Protein AF-A0A853D757-F1 (afdb_monomer_lite)

Sequence (107 aa):
MKHQRNINIKTLIYTIIIGLLFSACSKTEKSSALKIENKMNKQTSKIINIDNLSVFYREAGDKNKETILLLHGFPSSSYMYSELINELSNNYHLIAPDYPGVAFPFL

Foldseek 3Di:
DDPDDPQDPVNVVVVVVVVVVVVPPDPPPPPPVVPPVLPDQDWDWDWDADPNFTKIKIKGADPVAAEDEDEDDPPDALVVCPVVCSVCRPHHIYIGIGDGPNDDPPD

pLDDT: mean 78.97, std 17.27, range [43.72, 97.94]

Radius of gyration: 29.08 Å; chains: 1; bounding box: 34×41×91 Å

Structure (mmCIF, N/CA/C/O backbone):
data_AF-A0A853D757-F1
#
_entry.id   AF-A0A853D757-F1
#
loop_
_atom_site.group_PDB
_atom_site.id
_atom_site.type_symbol
_atom_site.label_atom_id
_atom_site.label_alt_id
_atom_site.label_comp_id
_atom_site.label_asym_id
_atom_site.label_entity_id
_atom_site.label_seq_id
_atom_site.pdbx_PDB_ins_code
_atom_site.Cartn_x
_atom_site.Cartn_y
_atom_site.Cartn_z
_atom_site.occupancy
_atom_site.B_iso_or_equiv
_atom_site.auth_seq_id
_atom_site.auth_comp_id
_atom_site.auth_asym_id
_atom_site.auth_atom_id
_atom_site.pdbx_PDB_model_num
ATOM 1 N N . MET A 1 1 ? 20.378 28.011 72.218 1.00 45.28 1 MET A N 1
ATOM 2 C CA . MET A 1 1 ? 19.147 28.775 71.909 1.00 45.28 1 MET A CA 1
ATOM 3 C C . MET A 1 1 ? 18.227 27.916 71.049 1.00 45.28 1 MET A C 1
ATOM 5 O O . MET A 1 1 ? 18.522 27.712 69.880 1.00 45.28 1 MET A O 1
ATOM 9 N N . LYS A 1 2 ? 17.171 27.330 71.632 1.00 49.28 2 LYS A N 1
ATOM 10 C CA . LYS A 1 2 ? 16.198 26.494 70.907 1.00 49.28 2 LYS A CA 1
ATOM 11 C C . LYS A 1 2 ? 15.093 27.400 70.363 1.00 49.28 2 LYS A C 1
ATOM 13 O O . LYS A 1 2 ? 14.235 27.844 71.115 1.00 49.28 2 LYS A O 1
ATOM 18 N N . HIS A 1 3 ? 15.154 27.715 69.073 1.00 49.09 3 HIS A N 1
ATOM 19 C CA . HIS A 1 3 ? 14.118 28.471 68.374 1.00 49.09 3 HIS A CA 1
ATOM 20 C C . HIS A 1 3 ? 12.894 27.560 68.159 1.00 49.09 3 HIS A C 1
ATOM 22 O O . HIS A 1 3 ? 12.837 26.794 67.197 1.00 49.09 3 HIS A O 1
ATOM 28 N N . GLN A 1 4 ? 11.951 27.575 69.105 1.00 59.59 4 GLN A N 1
ATOM 29 C CA . GLN A 1 4 ? 10.665 26.883 68.980 1.00 59.59 4 GLN A CA 1
ATOM 30 C C . GLN A 1 4 ? 9.783 27.646 67.985 1.00 59.59 4 GLN A C 1
ATOM 32 O O . GLN A 1 4 ? 9.336 28.758 68.256 1.00 59.59 4 GLN A O 1
ATOM 37 N N . ARG A 1 5 ? 9.553 27.055 66.808 1.00 65.31 5 ARG A N 1
ATOM 38 C CA . ARG A 1 5 ? 8.609 27.579 65.815 1.00 65.31 5 ARG A CA 1
ATOM 39 C C . ARG A 1 5 ? 7.198 27.130 66.200 1.00 65.31 5 ARG A C 1
ATOM 41 O O . ARG A 1 5 ? 6.874 25.955 66.064 1.00 65.31 5 ARG A O 1
ATOM 48 N N . ASN A 1 6 ? 6.372 28.062 66.673 1.00 56.38 6 ASN A N 1
ATOM 49 C CA . ASN A 1 6 ? 4.945 27.834 66.907 1.00 56.38 6 ASN A CA 1
ATOM 50 C C . ASN A 1 6 ? 4.222 27.762 65.556 1.00 56.38 6 ASN A C 1
ATOM 52 O O . ASN A 1 6 ? 3.920 28.783 64.940 1.00 56.38 6 ASN A O 1
ATOM 56 N N . ILE A 1 7 ? 3.996 26.544 65.065 1.00 64.38 7 ILE A N 1
ATOM 57 C CA . ILE A 1 7 ? 3.311 26.298 63.793 1.00 64.38 7 ILE A CA 1
ATOM 58 C C . ILE A 1 7 ? 1.800 26.339 64.050 1.00 64.38 7 ILE A C 1
ATOM 60 O O . ILE A 1 7 ? 1.261 25.504 64.774 1.00 64.38 7 ILE A O 1
ATOM 64 N N . ASN A 1 8 ? 1.110 27.318 63.460 1.00 73.38 8 ASN A N 1
ATOM 65 C CA . ASN A 1 8 ? -0.342 27.444 63.567 1.00 73.38 8 ASN A CA 1
ATOM 66 C C . ASN A 1 8 ? -1.042 26.337 62.766 1.00 73.38 8 ASN A C 1
ATOM 68 O O . ASN A 1 8 ? -0.723 26.109 61.600 1.00 73.38 8 ASN A O 1
ATOM 72 N N . ILE A 1 9 ? -2.059 25.707 63.360 1.00 79.19 9 ILE A N 1
ATOM 73 C CA . ILE A 1 9 ? -2.859 24.637 62.732 1.00 79.19 9 ILE A CA 1
ATOM 74 C C . ILE A 1 9 ? -3.416 25.051 61.362 1.00 79.19 9 ILE A C 1
ATOM 76 O O . ILE A 1 9 ? -3.424 24.253 60.429 1.00 79.19 9 ILE A O 1
ATOM 80 N N . LYS A 1 10 ? -3.794 26.325 61.200 1.00 74.88 10 LYS A N 1
ATOM 81 C CA . LYS A 1 10 ? -4.239 26.871 59.909 1.00 74.88 10 LYS A CA 1
ATOM 82 C C . LYS A 1 10 ? -3.134 26.803 58.851 1.00 74.88 10 LYS A C 1
ATOM 84 O O . LYS A 1 10 ? -3.403 26.415 57.723 1.00 74.88 10 LYS A O 1
ATOM 89 N N . THR A 1 11 ? -1.893 27.120 59.220 1.00 77.12 11 THR A N 1
ATOM 90 C CA . THR A 1 11 ? -0.728 27.051 58.327 1.00 77.12 11 THR A CA 1
ATOM 91 C C . THR A 1 11 ? -0.456 25.615 57.882 1.00 77.12 11 THR A C 1
ATOM 93 O O . THR A 1 11 ? -0.200 25.395 56.704 1.00 77.12 11 THR A O 1
ATOM 96 N N . LEU A 1 12 ? -0.597 24.637 58.784 1.00 80.25 12 LEU A N 1
ATOM 97 C CA . LEU A 1 12 ? -0.429 23.216 58.462 1.00 80.25 12 LEU A CA 1
ATOM 98 C C . LEU A 1 12 ? -1.517 22.701 57.500 1.00 80.25 12 LEU A C 1
ATOM 100 O O . LEU A 1 12 ? -1.226 21.963 56.559 1.00 80.25 12 LEU A O 1
ATOM 104 N N . ILE A 1 13 ? -2.765 23.132 57.697 1.00 84.31 13 ILE A N 1
ATOM 105 C CA . ILE A 1 13 ? -3.890 22.769 56.823 1.00 84.31 13 ILE A CA 1
ATOM 106 C C . ILE A 1 13 ? -3.706 23.373 55.422 1.00 84.31 13 ILE A C 1
ATOM 108 O O . ILE A 1 13 ? -3.865 22.667 54.427 1.00 84.31 13 ILE A O 1
ATOM 112 N N . TYR A 1 14 ? -3.297 24.644 55.328 1.00 81.25 14 TYR A N 1
ATOM 113 C CA . TYR A 1 14 ? -3.050 25.304 54.040 1.00 81.25 14 TYR A CA 1
ATOM 114 C C . TYR A 1 14 ? -1.939 24.621 53.229 1.00 81.25 14 TYR A C 1
ATOM 116 O O . TYR A 1 14 ? -2.086 24.461 52.017 1.00 81.25 14 TYR A O 1
ATOM 124 N N . THR A 1 15 ? -0.862 24.156 53.874 1.00 80.12 15 THR A N 1
ATOM 125 C CA . THR A 1 15 ? 0.223 23.443 53.176 1.00 80.12 15 THR A CA 1
ATOM 126 C C . THR A 1 15 ? -0.207 22.077 52.644 1.00 80.12 15 THR A C 1
ATOM 128 O O . THR A 1 15 ? 0.232 21.677 51.568 1.00 80.12 15 THR A O 1
ATOM 131 N N . ILE A 1 16 ? -1.099 21.377 53.351 1.00 81.44 16 ILE A N 1
ATOM 132 C CA . ILE A 1 16 ? -1.622 20.074 52.912 1.00 81.44 16 ILE A CA 1
ATOM 133 C C . ILE A 1 16 ? -2.571 20.247 51.715 1.00 81.44 16 ILE A C 1
ATOM 135 O O . ILE A 1 16 ? -2.467 19.504 50.742 1.00 81.44 16 ILE A O 1
ATOM 139 N N . ILE A 1 17 ? -3.445 21.259 51.741 1.00 80.44 17 ILE A N 1
ATOM 140 C CA . ILE A 1 17 ? -4.398 21.536 50.651 1.00 80.44 17 ILE A CA 1
ATOM 141 C C . ILE A 1 17 ? -3.669 21.939 49.359 1.00 80.44 17 ILE A C 1
ATOM 143 O O . ILE A 1 17 ? -3.993 21.429 48.288 1.00 80.44 17 ILE A O 1
ATOM 147 N N . ILE A 1 18 ? -2.649 22.801 49.453 1.00 76.62 18 ILE A N 1
ATOM 148 C CA . ILE A 1 18 ? -1.829 23.211 48.300 1.00 76.62 18 ILE A CA 1
ATOM 149 C C . ILE A 1 18 ? -1.056 22.021 47.709 1.00 76.62 18 ILE A C 1
ATOM 151 O O . ILE A 1 18 ? -1.006 21.875 46.489 1.00 76.62 18 ILE A O 1
ATOM 155 N N . GLY A 1 19 ? -0.506 21.139 48.553 1.00 70.12 19 GLY A N 1
ATOM 156 C CA . GLY A 1 19 ? 0.176 19.921 48.103 1.00 70.12 19 GLY A CA 1
ATOM 157 C C . GLY A 1 19 ? -0.756 18.922 47.407 1.00 70.12 19 GLY A C 1
ATOM 158 O O . GLY A 1 19 ? -0.379 18.331 46.396 1.00 70.12 19 GLY A O 1
ATOM 159 N N . LEU A 1 20 ? -1.994 18.776 47.893 1.00 71.56 20 LEU A N 1
ATOM 160 C CA . LEU A 1 20 ? -3.010 17.915 47.276 1.00 71.56 20 LEU A CA 1
ATOM 161 C C . LEU A 1 20 ? -3.492 18.456 45.920 1.00 71.56 20 LEU A C 1
ATOM 163 O O . LEU A 1 20 ? -3.677 17.677 44.987 1.00 71.56 20 LEU A O 1
ATOM 167 N N . LEU A 1 21 ? -3.629 19.778 45.778 1.00 66.00 21 LEU A N 1
ATOM 168 C CA . LEU A 1 21 ? -3.995 20.426 44.511 1.00 66.00 21 LEU A CA 1
ATOM 169 C C . LEU A 1 21 ? -2.894 20.300 43.447 1.00 66.00 21 LEU A C 1
ATOM 171 O O . LEU A 1 21 ? -3.201 20.104 42.272 1.00 66.00 21 LEU A O 1
ATOM 175 N N . PHE A 1 22 ? -1.620 20.337 43.849 1.00 63.88 22 PHE A N 1
ATOM 176 C CA . PHE A 1 22 ? -0.487 20.150 42.934 1.00 63.88 22 PHE A CA 1
ATOM 177 C C . PHE A 1 22 ? -0.390 18.721 42.371 1.00 63.88 22 PHE A C 1
ATOM 179 O O . PHE A 1 22 ? 0.128 18.524 41.276 1.00 63.88 22 PHE A O 1
ATOM 186 N N . SER A 1 23 ? -0.918 17.719 43.084 1.00 58.12 23 SER A N 1
ATOM 187 C CA . SER A 1 23 ? -0.889 16.317 42.641 1.00 58.12 23 SER A CA 1
ATOM 188 C C . SER A 1 23 ? -1.988 15.971 41.619 1.00 58.12 23 SER A C 1
ATOM 190 O O . SER A 1 23 ? -1.921 14.928 40.971 1.00 58.12 23 SER A O 1
ATOM 192 N N . ALA A 1 24 ? -2.977 16.850 41.416 1.00 59.09 24 ALA A N 1
ATOM 193 C CA . ALA A 1 24 ? -4.118 16.602 40.529 1.00 59.09 24 ALA A CA 1
ATOM 194 C C . ALA A 1 24 ? -3.945 17.114 39.082 1.00 59.09 24 ALA A C 1
ATOM 196 O O . ALA A 1 24 ? -4.882 17.026 38.291 1.00 59.09 24 ALA A O 1
ATOM 197 N N . CYS A 1 25 ? -2.768 17.613 38.691 1.00 56.06 25 CYS A N 1
ATOM 198 C CA . CYS A 1 25 ? -2.519 18.064 37.321 1.00 56.06 25 CYS A CA 1
ATOM 199 C C . CYS A 1 25 ? -1.163 17.564 36.810 1.00 56.06 25 CYS A C 1
ATOM 201 O O . CYS A 1 25 ? -0.129 18.167 37.079 1.00 56.06 25 CYS A O 1
ATOM 203 N N . SER A 1 26 ? -1.183 16.414 36.123 1.00 55.91 26 SER A N 1
ATOM 204 C CA . SER A 1 26 ? -0.251 15.98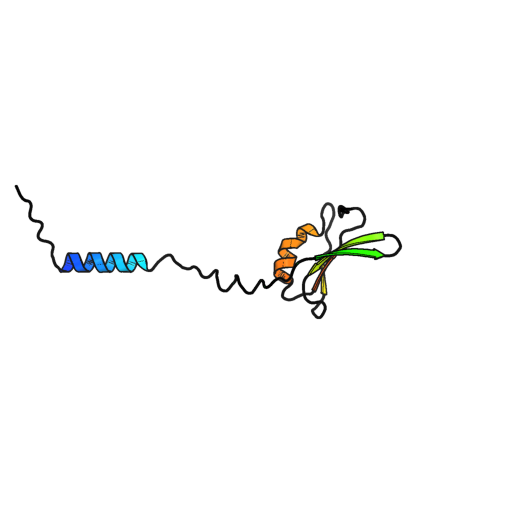1 35.051 1.00 55.91 26 SER A CA 1
ATOM 205 C C . SER A 1 26 ? -0.247 14.456 34.864 1.00 55.91 26 SER A C 1
ATOM 207 O O . SER A 1 26 ? 0.799 13.829 34.754 1.00 55.91 26 SER A O 1
ATOM 209 N N . LYS A 1 27 ? -1.426 13.827 34.788 1.00 52.91 27 LYS A N 1
ATOM 210 C CA . LYS A 1 27 ? -1.568 12.489 34.186 1.00 52.91 27 LYS A CA 1
ATOM 211 C C . LYS A 1 27 ? -2.827 12.417 33.335 1.00 52.91 27 LYS A C 1
ATOM 213 O O . LYS A 1 27 ? -3.747 11.653 33.596 1.00 52.91 27 LYS A O 1
ATOM 218 N N . THR A 1 28 ? -2.866 13.224 32.281 1.00 49.66 28 THR A N 1
ATOM 219 C CA . THR A 1 28 ? -3.688 12.921 31.106 1.00 49.66 28 THR A CA 1
ATOM 220 C C . THR A 1 28 ? -2.941 11.917 30.234 1.00 49.66 28 THR A C 1
ATOM 222 O O . THR A 1 28 ? -2.476 12.243 29.149 1.00 49.66 28 THR A O 1
ATOM 225 N N . GLU A 1 29 ? -2.834 10.674 30.700 1.00 58.16 29 GLU A N 1
ATOM 226 C CA . GLU A 1 29 ? -2.532 9.530 29.835 1.00 58.16 29 GLU A CA 1
ATOM 227 C C . GLU A 1 29 ? -3.848 8.979 29.272 1.00 58.16 29 GLU A C 1
ATOM 229 O O . GLU A 1 29 ? -4.273 7.864 29.564 1.00 58.16 29 GLU A O 1
ATOM 234 N N . LYS A 1 30 ? -4.528 9.765 28.434 1.00 50.03 30 LYS A N 1
ATOM 235 C CA . LYS A 1 30 ? -5.494 9.189 27.490 1.00 50.03 30 LYS A CA 1
ATOM 236 C C . LYS A 1 30 ? -4.732 8.758 26.234 1.00 50.03 30 LYS A C 1
ATOM 238 O O . LYS A 1 30 ? -4.854 9.377 25.190 1.00 50.03 30 LYS A O 1
ATOM 243 N N . SER A 1 31 ? -3.912 7.713 26.359 1.00 55.22 31 SER A N 1
ATOM 244 C CA . SER A 1 31 ? -3.244 7.043 25.225 1.00 55.22 31 SER A CA 1
ATOM 245 C C . SER A 1 31 ? -3.114 5.529 25.450 1.00 55.22 31 SER A C 1
ATOM 247 O O . SER A 1 31 ? -2.106 4.893 25.153 1.00 55.22 31 SER A O 1
ATOM 249 N N . SER A 1 32 ? -4.145 4.926 26.038 1.00 52.50 32 SER A N 1
ATOM 250 C CA . SER A 1 32 ? -4.237 3.470 26.222 1.00 52.50 32 SER A CA 1
ATOM 251 C C . SER A 1 32 ? -5.476 2.878 25.547 1.00 52.50 32 SER A C 1
ATOM 253 O O . SER A 1 32 ? -5.404 1.770 25.026 1.00 52.50 32 SER A O 1
ATOM 255 N N . ALA A 1 33 ? -6.568 3.644 25.421 1.00 55.00 33 ALA A N 1
ATOM 256 C CA . ALA A 1 33 ? -7.753 3.232 24.660 1.00 55.00 33 ALA A CA 1
ATOM 257 C C . ALA A 1 33 ? -7.584 3.355 23.127 1.00 55.00 33 ALA A C 1
ATOM 259 O O . ALA A 1 33 ? -8.202 2.598 22.393 1.00 55.00 33 ALA A O 1
ATOM 260 N N . LEU A 1 34 ? -6.682 4.220 22.636 1.00 50.12 34 LEU A N 1
ATOM 261 C CA . LEU A 1 34 ? -6.303 4.324 21.210 1.00 50.12 34 LEU A CA 1
ATOM 262 C C . LEU A 1 34 ? -5.175 3.355 20.799 1.00 50.12 34 LEU A C 1
ATOM 264 O O . LEU A 1 34 ? -4.709 3.384 19.665 1.00 50.12 34 LEU A O 1
ATOM 268 N N . LYS A 1 35 ? -4.712 2.490 21.713 1.00 48.19 35 LYS A N 1
ATOM 269 C CA . LYS A 1 35 ? -3.610 1.545 21.465 1.00 48.19 35 LYS A CA 1
ATOM 270 C C . LYS A 1 35 ? -4.080 0.111 21.192 1.00 48.19 35 LYS A C 1
ATOM 272 O O . LYS A 1 35 ? -3.274 -0.720 20.788 1.00 48.19 35 LYS A O 1
ATOM 277 N N . ILE A 1 36 ? -5.369 -0.182 21.386 1.00 57.47 36 ILE A N 1
ATOM 278 C CA . ILE A 1 36 ? -5.934 -1.536 21.235 1.00 57.47 36 ILE A CA 1
ATOM 279 C C . ILE A 1 36 ? -6.803 -1.678 19.969 1.00 57.47 36 ILE A C 1
ATOM 281 O O . ILE A 1 36 ? -7.015 -2.796 19.507 1.00 57.47 36 ILE A O 1
ATOM 285 N N . GLU A 1 37 ? -7.215 -0.581 19.324 1.00 50.91 37 GLU A N 1
ATOM 286 C CA . GLU A 1 37 ? -8.007 -0.648 18.082 1.00 50.91 37 GLU A CA 1
ATOM 287 C C . GLU A 1 37 ? -7.171 -0.658 16.788 1.00 50.91 37 GLU A C 1
ATOM 289 O O . GLU A 1 37 ? -7.676 -1.031 15.733 1.00 50.91 37 GLU A O 1
ATOM 294 N N . ASN A 1 38 ? -5.853 -0.430 16.861 1.00 53.62 38 ASN A N 1
ATOM 295 C CA . ASN A 1 38 ? -4.915 -0.817 15.793 1.00 53.62 38 ASN A CA 1
ATOM 296 C C . ASN A 1 38 ? -4.667 -2.332 15.823 1.00 53.62 38 ASN A C 1
ATOM 298 O O . ASN A 1 38 ? -3.536 -2.823 15.874 1.00 53.62 38 ASN A O 1
ATOM 302 N N . LYS A 1 39 ? -5.755 -3.099 15.820 1.00 48.72 39 LYS A N 1
ATOM 303 C CA . LYS A 1 39 ? -5.751 -4.541 15.646 1.00 48.72 39 LYS A CA 1
ATOM 304 C C . LYS A 1 39 ? -5.385 -4.839 14.191 1.00 48.72 39 LYS A C 1
ATOM 306 O O . LYS A 1 39 ? -6.242 -5.092 13.363 1.00 48.72 39 LYS A O 1
ATOM 311 N N . MET A 1 40 ? -4.082 -4.803 13.915 1.00 56.53 40 MET A N 1
ATOM 312 C CA . MET A 1 40 ? -3.389 -5.548 12.859 1.00 56.53 40 MET A CA 1
ATOM 313 C C . MET A 1 40 ? -4.081 -5.557 11.486 1.00 56.53 40 MET A C 1
ATOM 315 O O . MET A 1 40 ? -4.220 -6.619 10.880 1.00 56.53 40 MET A O 1
ATOM 319 N N . ASN A 1 41 ? -4.420 -4.394 10.928 1.00 63.50 41 ASN A N 1
ATOM 320 C CA . ASN A 1 41 ? -4.523 -4.291 9.472 1.00 63.50 41 ASN A CA 1
ATOM 321 C C . ASN A 1 41 ? -3.109 -4.271 8.897 1.00 63.50 41 ASN A C 1
ATOM 323 O O . ASN A 1 41 ? -2.538 -3.238 8.558 1.00 63.50 41 ASN A O 1
ATOM 327 N N . LYS A 1 42 ? -2.497 -5.457 8.903 1.00 80.56 42 LYS A N 1
ATOM 328 C CA . LYS A 1 42 ? -1.119 -5.655 8.484 1.00 80.56 42 LYS A CA 1
ATOM 329 C C . LYS A 1 42 ? -1.023 -5.332 7.000 1.00 80.56 42 LYS A C 1
ATOM 331 O O . LYS A 1 42 ? -1.552 -6.064 6.169 1.00 80.56 42 LYS A O 1
ATOM 336 N N . GLN A 1 43 ? -0.301 -4.264 6.687 1.00 90.81 43 GLN A N 1
ATOM 337 C CA . GLN A 1 43 ? 0.142 -3.987 5.333 1.00 90.81 43 GLN A CA 1
ATOM 338 C C . GLN A 1 43 ? 0.947 -5.184 4.817 1.00 90.81 43 GLN A C 1
ATOM 340 O O . GLN A 1 43 ? 1.907 -5.636 5.448 1.00 90.81 43 GLN A O 1
ATOM 345 N N . THR A 1 44 ? 0.537 -5.710 3.670 1.00 93.38 44 THR A N 1
ATOM 346 C CA . THR A 1 44 ? 1.209 -6.823 3.000 1.00 93.38 44 THR A CA 1
ATOM 347 C C . THR A 1 44 ? 1.832 -6.342 1.706 1.00 93.38 44 THR A C 1
ATOM 349 O O . THR A 1 44 ? 1.236 -5.552 0.984 1.00 93.38 44 THR A O 1
ATOM 352 N N . SER A 1 45 ? 3.036 -6.820 1.424 1.00 93.31 45 SER A N 1
ATOM 353 C CA . SER A 1 45 ? 3.706 -6.623 0.144 1.00 93.31 45 SER A CA 1
ATOM 354 C C . SER A 1 45 ? 3.474 -7.858 -0.716 1.00 93.31 45 SER A C 1
ATOM 356 O O . SER A 1 45 ? 3.675 -8.978 -0.241 1.00 93.31 45 SER A O 1
ATOM 358 N N . LYS A 1 46 ? 3.028 -7.667 -1.953 1.00 93.44 46 LYS A N 1
ATOM 359 C CA . LYS A 1 46 ? 2.667 -8.735 -2.887 1.00 93.44 46 LYS A CA 1
ATOM 360 C C . LYS A 1 46 ? 3.247 -8.445 -4.266 1.00 93.44 46 LYS A C 1
ATOM 362 O O . LYS A 1 46 ? 3.582 -7.308 -4.581 1.00 93.44 46 LYS A O 1
ATOM 367 N N . ILE A 1 47 ? 3.357 -9.489 -5.079 1.00 93.25 47 ILE A N 1
ATOM 368 C CA . ILE A 1 47 ? 3.749 -9.401 -6.486 1.00 93.25 47 ILE A CA 1
ATOM 369 C C . ILE A 1 47 ? 2.681 -10.124 -7.302 1.00 93.25 47 ILE A C 1
ATOM 371 O O . ILE A 1 47 ? 2.265 -11.224 -6.936 1.00 93.25 47 ILE A O 1
ATOM 375 N N . ILE A 1 48 ? 2.242 -9.508 -8.396 1.00 93.56 48 ILE A N 1
ATOM 376 C CA . ILE A 1 48 ? 1.356 -10.122 -9.385 1.00 93.56 48 ILE A CA 1
ATOM 377 C C . ILE A 1 48 ? 2.023 -10.094 -10.758 1.00 93.56 48 ILE A C 1
ATOM 379 O O . ILE A 1 48 ? 2.703 -9.131 -11.100 1.00 93.56 48 ILE A O 1
ATOM 383 N N . ASN A 1 49 ? 1.835 -11.158 -11.537 1.00 93.44 49 ASN A N 1
AT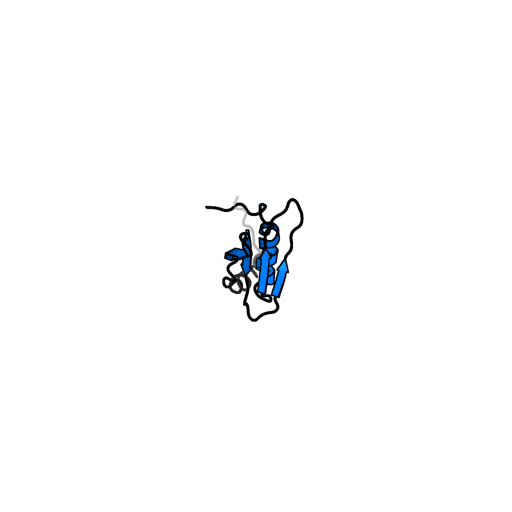OM 384 C CA . ASN A 1 49 ? 2.321 -11.235 -12.910 1.00 93.44 49 ASN A CA 1
ATOM 385 C C . ASN A 1 49 ? 1.183 -10.892 -13.879 1.00 93.44 49 ASN A C 1
ATOM 387 O O . ASN A 1 49 ? 0.135 -11.536 -13.838 1.00 93.44 49 ASN A O 1
ATOM 391 N N . ILE A 1 50 ? 1.397 -9.893 -14.736 1.00 91.75 50 ILE A N 1
ATOM 392 C CA . ILE A 1 50 ? 0.450 -9.421 -15.757 1.00 91.75 50 ILE A CA 1
ATOM 393 C C . ILE A 1 50 ? 1.231 -9.261 -17.060 1.00 91.75 50 ILE A C 1
ATOM 395 O O . ILE A 1 50 ? 2.200 -8.513 -17.080 1.00 91.75 50 ILE A O 1
ATOM 399 N N . ASP A 1 51 ? 0.849 -9.965 -18.127 1.00 90.44 51 ASP A N 1
ATOM 400 C CA . ASP A 1 51 ? 1.453 -9.834 -19.466 1.00 90.44 51 ASP A CA 1
ATOM 401 C C . ASP A 1 51 ? 2.998 -9.815 -19.462 1.00 90.44 51 ASP A C 1
ATOM 403 O O . ASP A 1 51 ? 3.645 -8.970 -20.078 1.00 90.44 51 ASP A O 1
ATOM 407 N N . ASN A 1 52 ? 3.593 -10.769 -18.735 1.00 88.06 52 ASN A N 1
ATOM 408 C CA . ASN A 1 52 ? 5.040 -10.944 -18.523 1.00 88.06 52 ASN A CA 1
ATOM 409 C C . ASN A 1 52 ? 5.728 -9.858 -17.672 1.00 88.06 52 ASN A C 1
ATOM 411 O O . ASN A 1 52 ? 6.956 -9.823 -17.597 1.00 88.06 52 ASN A O 1
ATOM 415 N N . LEU A 1 53 ? 4.962 -9.005 -16.9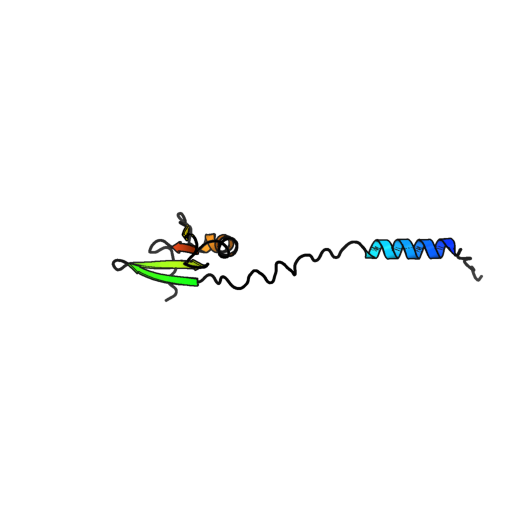93 1.00 89.62 53 LEU A N 1
ATOM 416 C CA . LEU A 1 53 ? 5.456 -8.010 -16.046 1.00 89.62 53 LEU A CA 1
ATOM 417 C C . LEU A 1 53 ? 5.145 -8.437 -14.612 1.00 89.62 53 LEU A C 1
ATOM 419 O O . LEU A 1 53 ? 3.993 -8.697 -14.267 1.00 89.62 53 LEU A O 1
ATOM 423 N N . SER A 1 54 ? 6.169 -8.461 -13.761 1.00 89.81 54 SER A N 1
ATOM 424 C CA . SER A 1 54 ? 5.999 -8.609 -12.314 1.00 89.81 54 SER A CA 1
ATOM 425 C C . SER A 1 54 ? 5.770 -7.235 -11.690 1.00 89.81 54 SER A C 1
ATOM 427 O O . SER A 1 54 ? 6.665 -6.389 -11.685 1.00 89.81 54 SER A O 1
ATOM 429 N N . VAL A 1 55 ? 4.569 -7.012 -11.162 1.00 90.81 55 VAL A N 1
ATOM 430 C CA . VAL A 1 55 ? 4.163 -5.761 -10.516 1.00 90.81 55 VAL A CA 1
ATOM 431 C C . VAL A 1 55 ? 4.124 -5.977 -9.012 1.00 90.81 55 VAL A C 1
ATOM 433 O O . VAL A 1 55 ? 3.330 -6.771 -8.504 1.00 90.81 55 VAL A O 1
ATOM 43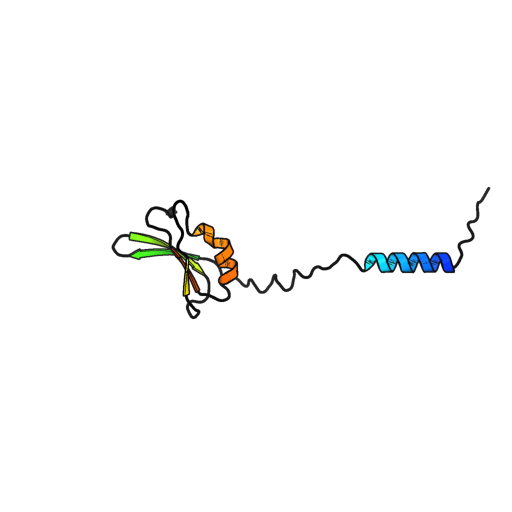6 N N . PHE A 1 56 ? 4.989 -5.269 -8.293 1.00 92.88 56 PHE A N 1
ATOM 437 C CA . PHE A 1 56 ? 4.937 -5.206 -6.839 1.00 92.88 56 PHE A CA 1
ATOM 438 C C . PHE A 1 56 ? 3.826 -4.253 -6.400 1.00 92.88 56 PHE A C 1
ATOM 440 O O . PHE A 1 56 ? 3.636 -3.192 -6.993 1.00 92.88 56 PHE A O 1
ATOM 447 N N . TYR A 1 57 ? 3.112 -4.601 -5.337 1.00 94.81 57 TYR A N 1
ATOM 448 C CA . TYR A 1 57 ? 2.126 -3.719 -4.736 1.00 94.81 57 TYR A CA 1
ATOM 449 C C . TYR A 1 57 ? 1.971 -3.975 -3.237 1.00 94.81 57 TYR A C 1
ATOM 451 O O . TYR A 1 57 ? 2.195 -5.081 -2.739 1.00 94.81 57 TYR A O 1
ATOM 459 N N . ARG A 1 58 ? 1.562 -2.939 -2.505 1.00 94.62 58 ARG A N 1
ATOM 460 C CA . ARG A 1 58 ? 1.145 -3.042 -1.102 1.00 94.62 58 ARG A CA 1
ATOM 461 C C . ARG A 1 58 ? -0.371 -3.144 -1.020 1.00 94.62 58 ARG A C 1
ATOM 463 O O . ARG A 1 58 ? -1.074 -2.421 -1.718 1.00 94.62 58 ARG A O 1
ATOM 470 N N . GLU A 1 59 ? -0.857 -4.017 -0.148 1.00 96.00 59 GLU A N 1
ATOM 471 C CA . GLU A 1 59 ? -2.282 -4.254 0.087 1.00 96.00 59 GLU A CA 1
ATOM 472 C C . GLU A 1 59 ? -2.581 -4.229 1.589 1.00 96.00 59 GLU A C 1
ATOM 474 O O . GLU A 1 59 ? -1.848 -4.838 2.380 1.00 96.00 59 GLU A O 1
ATOM 479 N N . ALA A 1 60 ? -3.651 -3.539 1.983 1.00 96.50 60 ALA A N 1
ATOM 480 C CA . ALA A 1 60 ? -4.143 -3.508 3.359 1.00 96.50 60 ALA A CA 1
ATOM 481 C C . ALA A 1 60 ? -5.662 -3.291 3.409 1.00 96.50 60 ALA A C 1
ATOM 483 O O . ALA A 1 60 ? -6.263 -2.799 2.455 1.00 96.50 60 ALA A O 1
ATOM 484 N N . GLY A 1 61 ? -6.262 -3.609 4.556 1.00 94.88 61 GLY A N 1
ATOM 485 C CA . GLY A 1 61 ? -7.698 -3.467 4.784 1.00 94.88 61 GLY A CA 1
ATOM 486 C C . GLY A 1 61 ? -8.527 -4.641 4.261 1.00 94.88 61 GLY A C 1
ATOM 487 O O . GLY A 1 61 ? -8.012 -5.611 3.702 1.00 94.88 61 GLY A O 1
ATOM 488 N N . ASP A 1 62 ? -9.834 -4.572 4.499 1.00 94.88 62 ASP A N 1
ATOM 489 C CA . ASP A 1 62 ? -10.792 -5.623 4.140 1.00 94.88 62 ASP A CA 1
ATOM 490 C C . ASP A 1 62 ? -11.233 -5.479 2.681 1.00 94.88 62 ASP A C 1
ATOM 492 O O . ASP A 1 62 ? -11.830 -4.468 2.323 1.00 94.88 62 ASP A O 1
ATOM 496 N N . LYS A 1 63 ? -11.008 -6.516 1.866 1.00 95.38 63 LYS A N 1
ATOM 497 C CA . LYS A 1 63 ? -11.372 -6.582 0.438 1.00 95.38 63 LYS A CA 1
ATOM 498 C C . LYS A 1 63 ? -12.854 -6.345 0.140 1.00 95.38 63 LYS A C 1
ATOM 500 O O . LYS A 1 63 ? -13.190 -6.058 -1.003 1.00 95.38 63 LYS A O 1
ATOM 505 N N . ASN A 1 64 ? -13.731 -6.494 1.132 1.00 96.19 64 ASN A N 1
ATOM 506 C CA . ASN A 1 64 ? -15.164 -6.238 0.986 1.00 96.19 64 ASN A CA 1
ATOM 507 C C . ASN A 1 64 ? -15.531 -4.752 1.152 1.00 96.19 64 ASN A C 1
ATOM 509 O O . ASN A 1 64 ? -16.692 -4.390 0.967 1.00 96.19 64 ASN A O 1
ATOM 513 N N . LYS A 1 65 ? -14.572 -3.895 1.528 1.00 96.12 65 LYS A N 1
ATOM 514 C CA . LYS A 1 65 ? -14.752 -2.442 1.636 1.00 96.12 65 LYS A CA 1
ATOM 515 C C . LYS A 1 65 ? -14.419 -1.749 0.318 1.00 96.12 65 LYS A C 1
ATOM 517 O O . LYS A 1 65 ? -13.831 -2.334 -0.592 1.00 96.12 65 LYS A O 1
ATOM 522 N N . GLU A 1 66 ? -14.788 -0.475 0.230 1.00 97.94 66 GLU A N 1
ATOM 523 C CA . GLU A 1 66 ? -14.448 0.366 -0.915 1.00 97.94 66 GLU A CA 1
ATOM 524 C C . GLU A 1 66 ? -12.932 0.372 -1.152 1.00 97.94 66 GLU A C 1
ATOM 526 O O . GLU A 1 66 ? -12.142 0.517 -0.213 1.00 97.94 66 GLU A O 1
ATOM 531 N N . THR A 1 67 ? -12.537 0.158 -2.410 1.00 97.88 67 THR A N 1
ATOM 532 C CA . THR A 1 67 ? -11.130 0.043 -2.795 1.00 97.88 67 THR A CA 1
ATOM 533 C C . THR A 1 67 ? -10.591 1.379 -3.280 1.00 97.88 67 THR A C 1
ATOM 535 O O . THR A 1 67 ? -11.096 1.940 -4.249 1.00 97.88 67 THR A O 1
ATOM 538 N N . ILE A 1 68 ? -9.515 1.842 -2.649 1.00 97.81 68 ILE A N 1
ATOM 539 C CA . ILE A 1 68 ? -8.769 3.033 -3.046 1.00 97.81 68 ILE A CA 1
ATOM 540 C C . ILE A 1 68 ? -7.424 2.601 -3.637 1.00 97.81 68 ILE A C 1
ATOM 542 O O . ILE A 1 68 ? -6.646 1.874 -3.010 1.00 97.81 68 ILE A O 1
ATOM 546 N N . LEU A 1 69 ? -7.146 3.086 -4.848 1.00 97.00 69 LEU A N 1
ATOM 547 C CA . LEU A 1 69 ? -5.878 2.896 -5.544 1.00 97.00 69 LEU A CA 1
ATOM 548 C C . LEU A 1 69 ? -4.956 4.094 -5.287 1.00 97.00 69 LEU A C 1
ATOM 550 O O . LEU A 1 69 ? -5.303 5.231 -5.601 1.00 97.00 69 LEU A O 1
ATOM 554 N N . LEU A 1 70 ? -3.774 3.835 -4.735 1.00 96.06 70 LEU A N 1
ATOM 555 C CA . LEU A 1 70 ? -2.782 4.852 -4.395 1.00 96.06 70 LEU A CA 1
ATOM 556 C C . LEU A 1 70 ? -1.648 4.831 -5.424 1.00 96.06 70 LEU A C 1
ATOM 558 O O . LEU A 1 70 ? -0.804 3.936 -5.410 1.00 96.06 70 LEU A O 1
ATOM 562 N N . LEU A 1 71 ? -1.641 5.814 -6.326 1.00 94.56 71 LEU A N 1
ATOM 563 C CA . LEU A 1 71 ? -0.669 5.921 -7.415 1.00 94.56 71 LEU A CA 1
ATOM 564 C C . LEU A 1 71 ? 0.402 6.959 -7.091 1.00 94.56 71 LEU A C 1
ATOM 566 O O . LEU A 1 71 ? 0.108 8.149 -6.981 1.00 94.56 71 LEU A O 1
ATOM 570 N N . HIS A 1 72 ? 1.649 6.511 -6.979 1.00 91.12 72 HIS A N 1
ATOM 571 C CA . HIS A 1 72 ? 2.781 7.400 -6.748 1.00 91.12 72 HIS A CA 1
ATOM 572 C C . HIS A 1 72 ? 3.276 8.047 -8.060 1.00 91.12 72 HIS A C 1
ATOM 574 O O . HIS A 1 72 ? 3.017 7.563 -9.165 1.00 91.12 72 HIS A O 1
ATOM 580 N N . GLY A 1 73 ? 4.012 9.155 -7.936 1.00 87.12 73 GLY A N 1
ATOM 581 C CA . GLY A 1 73 ? 4.732 9.798 -9.043 1.00 87.12 73 GLY A CA 1
ATOM 582 C C . GLY A 1 73 ? 6.192 9.339 -9.153 1.00 87.12 73 GLY A C 1
ATOM 583 O O . GLY A 1 73 ? 6.641 8.453 -8.426 1.00 87.12 73 GLY A O 1
ATOM 584 N N . PHE A 1 74 ? 6.966 9.970 -10.036 1.00 82.00 74 PHE A N 1
ATOM 585 C CA . PHE A 1 74 ? 8.423 9.804 -10.097 1.00 82.00 74 PHE A CA 1
ATOM 586 C C . PHE A 1 74 ? 9.123 10.997 -9.420 1.00 82.00 74 PHE A C 1
ATOM 588 O O . PHE A 1 74 ? 8.696 12.128 -9.664 1.00 82.00 74 PHE A O 1
ATOM 595 N N . PRO A 1 75 ? 10.193 10.803 -8.619 1.00 81.50 75 PRO A N 1
ATOM 596 C CA . PRO A 1 75 ? 10.850 9.550 -8.225 1.00 81.50 75 PRO A CA 1
ATOM 597 C C . PRO A 1 75 ? 10.362 9.054 -6.847 1.00 81.50 75 PRO A C 1
ATOM 599 O O . PRO A 1 75 ? 10.977 9.328 -5.819 1.00 81.50 75 PRO A O 1
ATOM 602 N N . SER A 1 76 ? 9.238 8.340 -6.803 1.00 85.94 76 SER A N 1
ATOM 603 C CA . SER A 1 76 ? 8.646 7.807 -5.566 1.00 85.94 76 SER A CA 1
ATOM 604 C C . SER A 1 76 ? 8.329 6.313 -5.706 1.00 85.94 76 SER A C 1
ATOM 606 O O . SER A 1 76 ? 8.492 5.755 -6.786 1.00 85.94 76 SER A O 1
ATOM 608 N N . SER A 1 77 ? 7.904 5.677 -4.612 1.00 89.81 77 SER A N 1
ATOM 609 C CA . SER A 1 77 ? 7.359 4.319 -4.563 1.00 89.81 77 SER A CA 1
ATOM 610 C C . SER A 1 77 ? 6.149 4.261 -3.628 1.00 89.81 77 SER A C 1
ATOM 612 O O . SER A 1 77 ? 5.928 5.144 -2.792 1.00 89.81 77 SER A O 1
ATOM 614 N N . SER A 1 78 ? 5.421 3.155 -3.699 1.00 90.50 78 SER A N 1
ATOM 615 C CA . SER A 1 78 ? 4.335 2.718 -2.826 1.00 90.50 78 SER A CA 1
ATOM 616 C C . SER A 1 78 ? 4.671 2.822 -1.333 1.00 90.50 78 SER A C 1
ATOM 618 O O . SER A 1 78 ? 3.771 2.953 -0.501 1.00 90.50 78 SER A O 1
ATOM 620 N N . TYR A 1 79 ? 5.962 2.819 -0.976 1.00 89.75 79 TYR A N 1
ATOM 621 C CA . TYR A 1 79 ? 6.427 3.040 0.390 1.00 89.75 79 TYR A CA 1
ATOM 622 C C . TYR A 1 79 ? 5.978 4.388 0.968 1.00 89.75 79 TYR A C 1
ATOM 624 O O . TYR A 1 79 ? 5.669 4.445 2.159 1.00 89.75 79 TYR A O 1
ATOM 632 N N . MET A 1 80 ? 5.877 5.444 0.150 1.00 91.19 80 MET A N 1
ATOM 633 C CA . MET A 1 80 ? 5.433 6.768 0.613 1.00 91.19 80 MET A CA 1
ATOM 634 C C . MET A 1 80 ? 4.026 6.753 1.214 1.00 91.19 80 MET A C 1
ATOM 636 O O . MET A 1 80 ? 3.701 7.605 2.033 1.00 91.19 80 MET A O 1
ATOM 640 N N . TYR A 1 81 ? 3.209 5.764 0.859 1.00 93.69 81 TYR A N 1
ATOM 641 C CA . TYR A 1 81 ? 1.866 5.616 1.399 1.00 93.69 81 TYR A CA 1
ATOM 642 C C . TYR A 1 81 ? 1.800 4.781 2.676 1.00 93.69 81 TYR A C 1
ATOM 644 O O . TYR A 1 81 ? 0.703 4.532 3.148 1.00 93.69 81 TYR A O 1
ATOM 652 N N . SER A 1 82 ? 2.913 4.325 3.258 1.00 91.44 82 SER A N 1
ATOM 653 C CA . SER A 1 82 ? 2.858 3.393 4.400 1.00 91.44 82 SER A CA 1
ATOM 654 C C . SER A 1 82 ? 2.106 3.966 5.608 1.00 91.44 82 SER A C 1
ATOM 656 O O . SER A 1 82 ? 1.282 3.269 6.194 1.00 91.44 82 SER A O 1
ATOM 658 N N . GLU A 1 83 ? 2.325 5.240 5.946 1.00 91.69 83 GLU A N 1
ATOM 659 C CA . GLU A 1 83 ? 1.589 5.910 7.029 1.00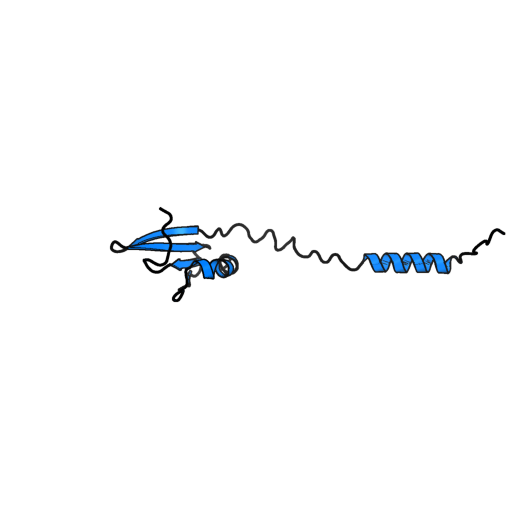 91.69 83 GLU A CA 1
ATOM 660 C C . GLU A 1 83 ? 0.107 6.080 6.679 1.00 91.69 83 GLU A C 1
ATOM 662 O O . GLU A 1 83 ? -0.756 5.644 7.439 1.00 91.69 83 GLU A O 1
ATOM 667 N N . LEU A 1 84 ? -0.186 6.592 5.479 1.00 93.12 84 LEU A N 1
ATOM 668 C CA . LEU A 1 84 ? -1.555 6.742 4.979 1.00 93.12 84 LEU A CA 1
ATOM 669 C C . LEU A 1 84 ? -2.312 5.405 4.962 1.00 93.12 84 LEU A C 1
ATOM 671 O O . LEU A 1 84 ? -3.491 5.337 5.304 1.00 93.12 84 LEU A O 1
ATOM 675 N N . ILE A 1 85 ? -1.626 4.327 4.582 1.00 94.62 85 ILE A N 1
ATOM 676 C CA . ILE A 1 85 ? -2.189 2.984 4.546 1.00 94.62 85 ILE A CA 1
ATOM 677 C C . ILE A 1 85 ? -2.576 2.534 5.951 1.00 94.62 85 ILE A C 1
ATOM 679 O O . ILE A 1 85 ? -3.672 2.007 6.143 1.00 94.62 85 ILE A O 1
ATOM 683 N N . ASN A 1 86 ? -1.714 2.773 6.938 1.00 92.06 86 ASN A N 1
ATOM 684 C CA . ASN A 1 86 ? -2.012 2.427 8.323 1.00 92.06 86 ASN A CA 1
ATOM 685 C C . ASN A 1 86 ? -3.247 3.181 8.835 1.00 92.06 86 ASN A C 1
ATOM 687 O O . ASN A 1 86 ? -4.105 2.562 9.461 1.00 92.06 86 ASN A O 1
ATOM 691 N N . GLU A 1 87 ? -3.380 4.470 8.518 1.00 92.94 87 GLU A N 1
ATOM 692 C CA . GLU A 1 87 ? -4.511 5.293 8.967 1.00 92.94 87 GLU A CA 1
ATOM 693 C C . GLU A 1 87 ? -5.841 4.920 8.295 1.00 92.94 87 GLU A C 1
ATOM 695 O O . GLU A 1 87 ? -6.889 4.924 8.943 1.00 92.94 87 GLU A O 1
ATOM 700 N N . LEU A 1 88 ? -5.820 4.568 7.006 1.00 94.81 88 LEU A N 1
ATOM 701 C CA . LEU A 1 88 ? -7.040 4.339 6.225 1.00 94.81 88 LEU A CA 1
ATOM 702 C C . LEU A 1 88 ? -7.483 2.870 6.152 1.00 94.81 88 LEU A C 1
ATOM 704 O O . LEU A 1 88 ? -8.649 2.602 5.851 1.00 94.81 88 LEU A O 1
ATOM 708 N N . SER A 1 89 ? -6.601 1.913 6.456 1.00 95.06 89 SER A N 1
ATOM 709 C CA . SER A 1 89 ? -6.870 0.469 6.297 1.00 95.06 89 SER A CA 1
ATOM 710 C C . SER A 1 89 ? -8.038 -0.063 7.135 1.00 95.06 89 SER A C 1
ATOM 712 O O . SER A 1 89 ? -8.646 -1.077 6.791 1.00 95.06 89 SER A O 1
ATOM 714 N N . ASN A 1 90 ? -8.404 0.633 8.214 1.00 93.69 90 ASN A N 1
ATOM 715 C CA . ASN A 1 90 ? -9.577 0.287 9.016 1.00 93.69 90 ASN A CA 1
ATOM 716 C C . ASN A 1 90 ? -10.895 0.525 8.268 1.00 93.69 90 ASN A C 1
ATOM 718 O O . ASN A 1 90 ? -11.874 -0.160 8.555 1.00 93.69 90 ASN A O 1
ATOM 722 N N . ASN A 1 91 ? -10.931 1.441 7.300 1.00 95.38 91 ASN A N 1
ATOM 723 C CA . ASN A 1 91 ? -12.161 1.877 6.631 1.00 95.38 91 ASN A CA 1
ATOM 724 C C . ASN A 1 91 ? -12.204 1.523 5.141 1.00 95.38 91 ASN A C 1
ATOM 726 O O . ASN A 1 91 ? -13.292 1.398 4.588 1.00 95.38 91 ASN A O 1
ATOM 730 N N . TYR A 1 92 ? -11.049 1.305 4.517 1.00 96.88 92 TYR A N 1
ATOM 731 C CA . TYR A 1 92 ? -10.933 1.067 3.081 1.00 96.88 92 TYR A CA 1
ATOM 732 C C . TYR A 1 92 ? -10.066 -0.151 2.783 1.00 96.88 92 TYR A C 1
ATOM 734 O O . TYR A 1 92 ? -9.196 -0.522 3.572 1.00 96.88 92 TYR A O 1
ATOM 742 N N . HIS A 1 93 ? -10.281 -0.740 1.612 1.00 97.38 93 HIS A N 1
ATOM 743 C CA . HIS A 1 93 ? -9.316 -1.632 0.988 1.00 97.38 93 HIS A CA 1
ATOM 744 C C . HIS A 1 93 ? -8.323 -0.787 0.189 1.00 97.38 93 HIS A C 1
ATOM 746 O O . HIS A 1 93 ? -8.715 0.040 -0.629 1.00 97.38 93 HIS A O 1
ATOM 752 N N . LEU A 1 94 ? -7.032 -0.955 0.432 1.00 97.75 94 LEU A N 1
ATOM 753 C CA . LEU A 1 94 ? -6.001 -0.090 -0.131 1.00 97.75 94 LEU A CA 1
ATOM 754 C C . LEU A 1 94 ? -5.058 -0.910 -0.991 1.00 97.75 94 LEU A C 1
ATOM 756 O O . LEU A 1 94 ? -4.539 -1.928 -0.535 1.00 97.75 94 LEU A O 1
ATOM 760 N N . ILE A 1 95 ? -4.804 -0.429 -2.206 1.00 97.19 95 ILE A N 1
ATOM 761 C CA . ILE A 1 95 ? -3.839 -1.012 -3.139 1.00 97.19 95 ILE A CA 1
ATOM 762 C C . ILE A 1 95 ? -2.871 0.091 -3.566 1.00 97.19 95 ILE A C 1
ATOM 764 O O . ILE A 1 95 ? -3.293 1.108 -4.110 1.00 97.19 95 ILE A O 1
ATOM 768 N N . ALA A 1 96 ? -1.575 -0.105 -3.339 1.00 96.38 96 ALA A N 1
ATOM 769 C CA . ALA A 1 96 ? -0.522 0.814 -3.772 1.00 96.38 96 ALA A CA 1
ATOM 770 C C . ALA A 1 96 ? 0.489 0.067 -4.660 1.00 96.38 96 ALA A C 1
ATOM 772 O O . ALA A 1 96 ? 1.414 -0.550 -4.119 1.00 96.38 96 ALA A O 1
ATOM 773 N N . PRO A 1 97 ? 0.295 0.044 -5.992 1.00 94.88 97 PRO A N 1
ATOM 774 C CA . PRO A 1 97 ? 1.223 -0.588 -6.922 1.00 94.88 97 PRO A CA 1
ATOM 775 C C . PRO A 1 97 ? 2.449 0.288 -7.174 1.00 94.88 97 PRO A C 1
ATOM 777 O O . PRO A 1 97 ? 2.359 1.514 -7.178 1.00 94.88 97 PRO A O 1
ATOM 780 N N . ASP A 1 98 ? 3.577 -0.364 -7.429 1.00 92.31 98 ASP A N 1
ATOM 781 C CA . ASP A 1 98 ? 4.778 0.268 -7.961 1.00 92.31 98 ASP A CA 1
ATOM 782 C C . ASP A 1 98 ? 4.869 0.053 -9.471 1.00 92.31 98 ASP A C 1
ATOM 784 O O . ASP A 1 98 ? 4.579 -1.038 -9.974 1.00 92.31 98 ASP A O 1
ATOM 788 N N . TYR A 1 99 ? 5.313 1.076 -10.206 1.00 86.38 99 TYR A N 1
ATOM 789 C CA . TYR A 1 99 ? 5.596 0.905 -11.632 1.00 86.38 99 TYR A CA 1
ATOM 790 C C . TYR A 1 99 ? 6.695 -0.155 -11.846 1.00 86.38 99 TYR A C 1
ATOM 792 O O . TYR A 1 99 ? 7.641 -0.230 -11.047 1.00 86.38 99 TYR A O 1
ATOM 800 N N . PRO A 1 100 ? 6.626 -0.953 -12.931 1.00 82.44 100 PRO A N 1
ATOM 801 C CA . PRO A 1 100 ? 7.690 -1.887 -13.284 1.00 82.44 100 PRO A CA 1
ATOM 802 C C . PRO A 1 100 ? 9.061 -1.195 -13.302 1.00 82.44 100 PRO A C 1
ATOM 804 O O . PRO A 1 100 ? 9.236 -0.162 -13.945 1.00 82.44 100 PRO A O 1
ATOM 807 N N . GLY A 1 101 ? 10.027 -1.752 -12.569 1.00 75.12 101 GLY A N 1
ATOM 808 C CA . GLY A 1 101 ? 11.382 -1.199 -12.442 1.00 75.12 101 GLY A CA 1
ATOM 809 C C . GLY A 1 101 ? 11.590 -0.164 -11.324 1.00 75.12 101 GLY A C 1
ATOM 810 O O . GLY A 1 101 ? 12.735 0.213 -11.093 1.00 75.12 101 GLY A O 1
ATOM 811 N N . VAL A 1 102 ? 10.538 0.275 -10.614 1.00 72.81 102 VAL A N 1
ATOM 812 C CA . VAL A 1 102 ? 10.654 1.159 -9.431 1.00 72.81 102 VA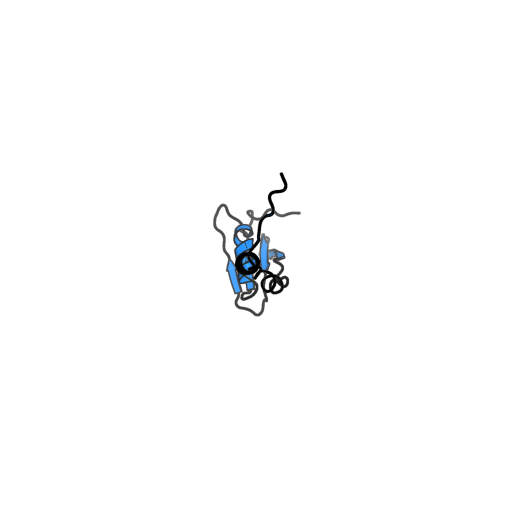L A CA 1
ATOM 813 C C . VAL A 1 102 ? 10.754 0.365 -8.135 1.00 72.81 102 VAL A C 1
ATOM 815 O O . VAL A 1 102 ? 11.610 0.649 -7.296 1.00 72.81 102 VAL A O 1
ATOM 818 N N . ALA A 1 103 ? 9.882 -0.628 -7.952 1.00 65.50 103 ALA A N 1
ATOM 819 C CA . ALA A 1 103 ? 9.993 -1.513 -6.802 1.00 65.50 103 ALA A CA 1
ATOM 820 C C . ALA A 1 103 ? 11.313 -2.278 -6.877 1.00 65.50 103 ALA A C 1
ATOM 822 O O . ALA A 1 103 ? 11.605 -2.899 -7.897 1.00 65.50 103 ALA A O 1
ATOM 823 N N . PHE A 1 104 ? 12.087 -2.261 -5.790 1.00 62.16 104 PHE A N 1
ATOM 824 C CA . PHE A 1 104 ? 13.227 -3.158 -5.637 1.00 62.16 104 PHE A CA 1
ATOM 825 C C . PHE A 1 104 ? 12.671 -4.580 -5.481 1.00 62.16 104 PHE A C 1
ATOM 827 O O . PHE A 1 104 ? 12.012 -4.852 -4.469 1.00 62.16 104 PHE A O 1
ATOM 834 N N . PRO A 1 105 ? 12.883 -5.494 -6.444 1.00 53.19 105 PRO A N 1
ATOM 835 C CA . PRO A 1 105 ? 12.551 -6.883 -6.216 1.00 53.19 105 PRO A CA 1
ATOM 836 C C . PRO A 1 105 ? 13.585 -7.405 -5.218 1.00 53.19 105 PRO A C 1
ATOM 838 O O . PRO A 1 105 ? 14.746 -7.620 -5.561 1.00 53.19 105 PRO A O 1
ATOM 841 N N . PHE A 1 106 ? 13.191 -7.567 -3.956 1.00 51.03 106 PHE A N 1
ATOM 842 C CA . PHE A 1 106 ? 13.890 -8.526 -3.113 1.00 51.03 106 PHE A CA 1
ATOM 843 C C . PHE A 1 106 ? 13.611 -9.900 -3.732 1.00 51.03 106 PHE A C 1
ATOM 845 O O . PHE A 1 106 ? 12.482 -10.388 -3.657 1.00 51.03 106 PHE A O 1
ATOM 852 N N . LEU A 1 107 ? 14.614 -10.415 -4.451 1.00 43.72 107 LEU A N 1
ATOM 853 C CA . LEU A 1 107 ? 14.722 -11.805 -4.898 1.00 43.72 107 LEU A CA 1
ATOM 854 C C . LEU A 1 107 ? 14.592 -12.763 -3.709 1.00 43.72 107 LEU A C 1
ATOM 856 O O . LEU A 1 107 ? 15.155 -12.438 -2.637 1.00 43.72 107 LEU A O 1
#

Secondary structure (DSSP, 8-state):
--------HHHHHHHHHHHHHHTTSS-----STTSSS------EEEEEEETTEEEEEEEES-TTSPEEE----TT--GGGGHHHHHHHTTTSEEEEEPPTTTS----